Protein AF-A0A7S0DRA8-F1 (afdb_monomer)

Structure (mmCIF, N/CA/C/O backbone):
data_AF-A0A7S0DRA8-F1
#
_entry.id   AF-A0A7S0DRA8-F1
#
loop_
_atom_site.group_PDB
_atom_site.id
_atom_site.type_symbol
_atom_site.label_atom_id
_atom_site.label_alt_id
_atom_site.label_comp_id
_atom_site.label_asym_id
_atom_site.label_entity_id
_atom_site.label_seq_id
_atom_site.pdbx_PDB_ins_code
_atom_site.Cartn_x
_atom_site.Cartn_y
_atom_site.Cartn_z
_atom_site.occupancy
_atom_site.B_iso_or_equiv
_atom_site.auth_seq_id
_atom_site.auth_comp_id
_atom_site.auth_asym_id
_atom_site.auth_atom_id
_atom_site.pdbx_PDB_model_num
ATOM 1 N N . MET A 1 1 ? -17.480 -1.427 23.756 1.00 48.53 1 MET A N 1
ATOM 2 C CA . MET A 1 1 ? -17.915 -1.182 22.366 1.00 48.53 1 MET A CA 1
ATOM 3 C C . MET A 1 1 ? -17.871 -2.503 21.619 1.00 48.53 1 MET A C 1
ATOM 5 O O . MET A 1 1 ? -16.790 -3.013 21.381 1.00 48.53 1 MET A O 1
ATOM 9 N N . THR A 1 2 ? -19.016 -3.117 21.335 1.00 50.81 2 THR A N 1
ATOM 10 C CA . THR A 1 2 ? -19.084 -4.358 20.551 1.00 50.81 2 THR A CA 1
ATOM 11 C C . THR A 1 2 ? -19.286 -3.991 19.083 1.00 50.81 2 THR A C 1
ATOM 13 O O . THR A 1 2 ? -20.411 -3.769 18.640 1.00 50.81 2 THR A O 1
ATOM 16 N N . SER A 1 3 ? -18.185 -3.870 18.335 1.00 66.25 3 SER A N 1
ATOM 17 C CA . SER A 1 3 ? -18.245 -3.774 16.871 1.00 66.25 3 SER A CA 1
ATOM 18 C C . SER A 1 3 ? -18.904 -5.054 16.341 1.00 66.25 3 SER A C 1
ATOM 20 O O . SER A 1 3 ? -18.468 -6.156 16.660 1.00 66.25 3 SER A O 1
ATOM 22 N N . ARG A 1 4 ? -19.998 -4.923 15.579 1.00 81.50 4 ARG A N 1
ATOM 23 C CA . ARG A 1 4 ? -20.676 -6.048 14.897 1.00 81.50 4 ARG A CA 1
ATOM 24 C C . ARG A 1 4 ? -20.037 -6.374 13.538 1.00 81.50 4 ARG A C 1
ATOM 26 O O . ARG A 1 4 ? -20.610 -7.135 12.762 1.00 81.50 4 ARG A O 1
ATOM 33 N N . ARG A 1 5 ? -18.899 -5.753 13.211 1.00 84.94 5 ARG A N 1
ATOM 34 C CA . ARG A 1 5 ? -18.232 -5.873 11.912 1.00 84.94 5 ARG A CA 1
ATOM 35 C C . ARG A 1 5 ? -17.221 -7.017 11.941 1.00 84.94 5 ARG A C 1
ATOM 37 O O . ARG A 1 5 ? -16.496 -7.187 12.912 1.00 84.94 5 ARG A O 1
ATOM 44 N N . ILE A 1 6 ? -17.176 -7.786 10.855 1.00 87.06 6 ILE A N 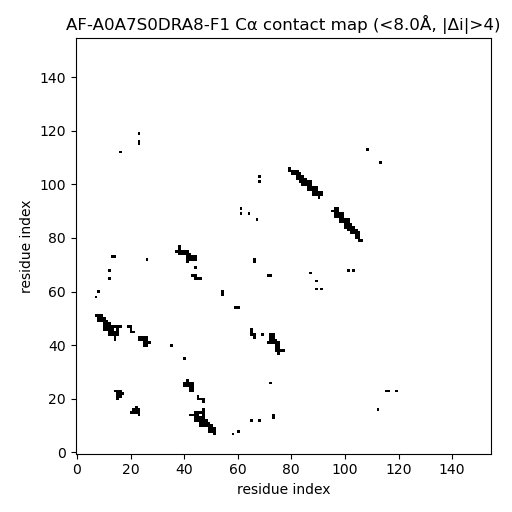1
ATOM 45 C CA . ILE A 1 6 ? -16.198 -8.871 10.669 1.00 87.06 6 ILE A CA 1
ATOM 46 C C . ILE A 1 6 ? -14.818 -8.296 10.310 1.00 87.06 6 ILE A C 1
ATOM 48 O O . ILE A 1 6 ? -13.795 -8.857 10.687 1.00 87.06 6 ILE A O 1
ATOM 52 N N . ALA A 1 7 ? -14.790 -7.160 9.611 1.00 90.12 7 ALA A N 1
ATOM 53 C CA . ALA A 1 7 ? -13.585 -6.407 9.293 1.00 90.12 7 ALA A CA 1
ATOM 54 C C . ALA A 1 7 ? -13.889 -4.906 9.330 1.00 90.12 7 ALA A C 1
ATOM 56 O O . ALA A 1 7 ? -14.970 -4.478 8.918 1.00 90.12 7 ALA A O 1
ATOM 57 N N . GLU A 1 8 ? -12.930 -4.113 9.805 1.00 91.50 8 GLU A N 1
ATOM 58 C CA . GLU A 1 8 ? -13.047 -2.651 9.800 1.00 91.50 8 GLU A CA 1
ATOM 59 C C . GLU A 1 8 ? -12.728 -2.079 8.408 1.00 91.50 8 GLU A C 1
ATOM 61 O O . GLU A 1 8 ? -13.402 -1.166 7.946 1.00 91.50 8 GLU A O 1
ATOM 66 N N . TYR A 1 9 ? -11.760 -2.658 7.690 1.00 94.00 9 TYR A N 1
ATOM 67 C CA . TYR A 1 9 ? -11.357 -2.176 6.371 1.00 94.00 9 TYR A CA 1
ATOM 68 C C . TYR A 1 9 ? -11.149 -3.312 5.371 1.00 94.00 9 TYR A C 1
ATOM 70 O O . TYR A 1 9 ? -10.654 -4.385 5.715 1.00 94.00 9 TYR A O 1
ATOM 78 N N . PHE A 1 10 ? -11.471 -3.033 4.112 1.00 95.56 10 PHE A N 1
ATOM 79 C CA . PHE A 1 10 ? -11.035 -3.788 2.943 1.00 95.56 10 PHE A CA 1
ATOM 80 C C . PHE A 1 10 ? -10.253 -2.842 2.036 1.00 95.56 10 PHE A C 1
ATOM 82 O O . PHE A 1 10 ? -10.759 -1.779 1.674 1.00 95.56 10 PHE A O 1
ATOM 89 N N . LEU A 1 11 ? -9.020 -3.206 1.689 1.00 96.00 11 LEU A N 1
ATOM 90 C CA . LEU A 1 11 ? -8.095 -2.340 0.962 1.00 96.00 11 LEU A CA 1
ATOM 91 C C . LEU A 1 11 ? -7.614 -3.031 -0.311 1.00 96.00 11 LEU A C 1
ATOM 93 O O . LEU A 1 11 ? -7.240 -4.202 -0.287 1.00 96.00 11 LEU A O 1
ATOM 97 N N . VAL A 1 12 ? -7.549 -2.269 -1.397 1.00 95.12 12 VAL A N 1
ATOM 98 C CA . VAL A 1 12 ? -6.803 -2.628 -2.604 1.00 95.12 12 VAL A CA 1
ATOM 99 C C . VAL A 1 12 ? -5.546 -1.774 -2.614 1.00 95.12 12 VAL A C 1
ATOM 101 O O . VAL A 1 12 ? -5.629 -0.547 -2.682 1.00 95.12 12 VAL A O 1
ATOM 104 N N . VAL A 1 13 ? -4.389 -2.422 -2.527 1.00 94.88 13 VAL A N 1
ATOM 105 C CA . VAL A 1 13 ? -3.081 -1.766 -2.444 1.00 94.88 13 VAL A CA 1
ATOM 106 C C . VAL A 1 13 ? -2.231 -2.185 -3.636 1.00 94.88 13 VAL A C 1
ATOM 108 O O . VAL A 1 13 ? -2.219 -3.359 -4.004 1.00 94.88 13 VAL A O 1
ATOM 111 N N . GLY A 1 14 ? -1.501 -1.245 -4.226 1.00 92.69 14 GLY A N 1
ATOM 112 C CA . GLY A 1 14 ? -0.608 -1.529 -5.347 1.00 92.69 14 GLY A CA 1
ATOM 113 C C . GLY A 1 14 ? 0.129 -0.286 -5.821 1.00 92.69 14 GLY A C 1
ATOM 114 O O . GLY A 1 14 ? 0.403 0.613 -5.027 1.00 92.69 14 GLY A O 1
ATOM 115 N N . LEU A 1 15 ? 0.460 -0.239 -7.113 1.00 89.44 15 LEU A N 1
ATOM 116 C CA . LEU A 1 15 ? 1.026 0.965 -7.716 1.00 89.44 15 LEU A CA 1
ATOM 117 C C . LEU A 1 15 ? -0.050 2.054 -7.841 1.00 89.44 15 LEU A C 1
ATOM 119 O O . LEU A 1 15 ? -1.173 1.745 -8.252 1.00 89.44 15 LEU A O 1
ATOM 123 N N . PRO A 1 16 ? 0.280 3.316 -7.523 1.00 83.75 16 PRO A N 1
ATOM 124 C CA . PRO A 1 16 ? -0.641 4.420 -7.737 1.00 83.75 16 PRO A CA 1
ATOM 125 C C . PRO A 1 16 ? -0.964 4.566 -9.229 1.00 83.75 16 PRO A C 1
ATOM 127 O O . PRO A 1 16 ? -0.073 4.475 -10.077 1.00 83.75 16 PRO A O 1
ATOM 130 N N . ARG A 1 17 ? -2.243 4.794 -9.543 1.00 76.50 17 ARG A N 1
ATOM 131 C CA . ARG A 1 17 ? -2.727 5.026 -10.911 1.00 76.50 17 ARG A CA 1
ATOM 132 C C . ARG A 1 17 ? -3.054 6.504 -11.081 1.00 76.50 17 ARG A C 1
ATOM 134 O O . ARG A 1 17 ? -3.624 7.116 -10.177 1.00 76.50 17 ARG A O 1
ATOM 141 N N . GLY A 1 18 ? -2.731 7.075 -12.241 1.00 61.50 18 GLY A N 1
ATOM 142 C CA . GLY A 1 18 ? -3.104 8.453 -12.569 1.00 61.50 18 GLY A CA 1
ATOM 143 C C . GLY A 1 18 ? -4.599 8.680 -12.316 1.00 61.50 18 GLY A C 1
ATOM 144 O O . GLY A 1 18 ? -5.438 8.021 -12.922 1.00 61.50 18 GLY A O 1
ATOM 145 N N . GLY A 1 19 ? -4.925 9.559 -11.364 1.00 58.75 19 GLY A N 1
ATOM 146 C CA . GLY A 1 19 ? -6.298 9.874 -10.953 1.00 58.75 19 GLY A CA 1
ATOM 147 C C . GLY A 1 19 ? -6.730 9.339 -9.580 1.00 58.75 19 GLY A C 1
ATOM 148 O O . GLY A 1 19 ? -7.606 9.953 -8.984 1.00 58.75 19 GLY A O 1
ATOM 149 N N . ASN A 1 20 ? -6.117 8.278 -9.033 1.00 56.50 20 ASN A N 1
ATOM 150 C CA . ASN A 1 20 ? -6.413 7.757 -7.685 1.00 56.50 20 ASN A CA 1
ATOM 151 C C . ASN A 1 20 ? -5.166 7.104 -7.053 1.00 56.50 20 ASN A C 1
ATOM 153 O O . ASN A 1 20 ? -4.606 6.155 -7.601 1.00 56.50 20 ASN A O 1
ATOM 157 N N . GLY A 1 21 ? -4.753 7.577 -5.870 1.00 57.19 21 GLY A N 1
ATOM 158 C CA . GLY A 1 21 ? -3.635 6.995 -5.103 1.00 57.19 21 GLY A CA 1
ATOM 159 C C . GLY A 1 21 ? -2.315 7.782 -5.132 1.00 57.19 21 GLY A C 1
ATOM 160 O O . GLY A 1 21 ? -1.338 7.337 -4.541 1.00 57.19 21 GLY A O 1
ATOM 161 N N . GLY A 1 22 ? -2.281 8.966 -5.755 1.00 68.31 22 GLY A N 1
ATOM 162 C CA . GLY A 1 22 ? -1.109 9.854 -5.776 1.00 68.31 22 GLY A CA 1
ATOM 163 C C . GLY A 1 22 ? -0.147 9.595 -6.941 1.00 68.31 22 GLY A C 1
ATOM 164 O O . GLY A 1 22 ? -0.483 8.894 -7.889 1.00 68.31 22 GLY A O 1
ATOM 165 N N . SER A 1 23 ? 1.039 10.205 -6.897 1.00 78.31 23 SER A N 1
ATOM 166 C CA . SER A 1 23 ? 2.085 10.012 -7.914 1.00 78.31 23 SER A CA 1
ATOM 167 C C . SER A 1 23 ? 2.965 8.808 -7.588 1.00 78.31 23 SER A C 1
ATOM 169 O O . SER A 1 23 ? 3.209 8.513 -6.416 1.00 78.31 23 SER A O 1
ATOM 171 N N . LEU A 1 24 ? 3.485 8.148 -8.625 1.00 83.06 24 LEU A N 1
ATOM 172 C CA . LEU A 1 24 ? 4.489 7.094 -8.493 1.00 83.06 24 LEU A CA 1
ATOM 173 C C . LEU A 1 24 ? 5.722 7.638 -7.755 1.00 83.06 24 LEU A C 1
ATOM 175 O O . LEU A 1 24 ? 6.221 8.710 -8.088 1.00 83.06 24 LEU A O 1
ATOM 179 N N . LYS A 1 25 ? 6.193 6.914 -6.737 1.00 83.56 25 LYS A N 1
ATOM 180 C CA . LYS A 1 25 ? 7.379 7.281 -5.951 1.00 83.56 25 LYS A CA 1
ATOM 181 C C . LYS A 1 25 ? 8.318 6.093 -5.853 1.00 83.56 25 LYS A C 1
ATOM 183 O O . LYS A 1 25 ? 7.884 5.002 -5.477 1.00 83.56 25 LYS A O 1
ATOM 188 N N . ARG A 1 26 ? 9.602 6.296 -6.139 1.00 83.06 26 ARG A N 1
ATOM 189 C CA . ARG A 1 26 ? 10.638 5.292 -5.877 1.00 83.06 26 ARG A CA 1
ATOM 190 C C . ARG A 1 26 ? 10.907 5.205 -4.372 1.00 83.06 26 ARG A C 1
ATOM 192 O O . ARG A 1 26 ? 11.074 6.220 -3.702 1.00 83.06 26 ARG A O 1
ATOM 199 N N . MET A 1 27 ? 10.974 3.991 -3.835 1.00 80.44 27 MET A N 1
ATOM 200 C CA . MET A 1 27 ? 11.516 3.765 -2.498 1.00 80.44 27 MET A CA 1
ATOM 201 C C . MET A 1 27 ? 13.037 3.836 -2.587 1.00 80.44 27 MET A C 1
ATOM 203 O O . MET A 1 27 ? 13.673 3.012 -3.248 1.00 80.44 27 MET A O 1
ATOM 207 N N . SER A 1 28 ? 13.633 4.826 -1.932 1.00 66.38 28 SER A N 1
ATOM 208 C CA . SER A 1 28 ? 15.082 4.942 -1.849 1.00 66.38 28 SER A CA 1
ATOM 209 C C . SER A 1 28 ? 15.632 3.818 -0.969 1.00 66.38 28 SER A C 1
ATOM 211 O O . SER A 1 28 ? 15.452 3.797 0.246 1.00 66.38 28 SER A O 1
ATOM 213 N N . SER A 1 29 ? 16.326 2.852 -1.571 1.00 52.50 29 SER A N 1
ATOM 214 C CA . SER A 1 29 ? 17.180 1.941 -0.810 1.00 52.50 29 SER A CA 1
ATOM 215 C C . SER A 1 29 ? 18.627 2.049 -1.284 1.00 52.50 29 SER A C 1
ATOM 217 O O . SER A 1 29 ? 18.991 1.494 -2.322 1.00 52.50 29 SER A O 1
ATOM 219 N N . VAL A 1 30 ? 19.421 2.737 -0.457 1.00 48.03 30 VAL A N 1
ATOM 220 C CA . VAL A 1 30 ? 20.875 2.601 -0.265 1.00 48.03 30 VAL A CA 1
ATOM 221 C C . VAL A 1 30 ? 21.770 2.963 -1.468 1.00 48.03 30 VAL A C 1
ATOM 223 O O . VAL A 1 30 ? 21.908 2.185 -2.409 1.00 48.03 30 VAL A O 1
ATOM 226 N N . HIS A 1 31 ? 22.376 4.157 -1.372 1.00 44.53 31 HIS A N 1
ATOM 227 C CA . HIS A 1 31 ? 23.781 4.579 -1.597 1.00 44.53 31 HIS A CA 1
ATOM 228 C C . HIS A 1 31 ? 24.693 3.951 -2.679 1.00 44.53 31 HIS A C 1
ATOM 230 O O . HIS A 1 31 ? 25.872 4.289 -2.710 1.00 44.53 31 HIS A O 1
ATOM 236 N N . SER A 1 32 ? 24.217 3.114 -3.600 1.00 47.69 32 SER A N 1
ATOM 237 C CA . SER A 1 32 ? 25.014 2.718 -4.772 1.00 47.69 32 SER A CA 1
ATOM 238 C C . SER A 1 32 ? 24.537 3.479 -5.997 1.00 47.69 32 SER A C 1
ATOM 240 O O . SER A 1 32 ? 23.448 3.222 -6.508 1.00 47.69 32 SER A O 1
ATOM 242 N N . ARG A 1 33 ? 25.371 4.422 -6.433 1.00 52.25 33 ARG A N 1
ATOM 243 C CA . ARG A 1 33 ? 25.213 5.337 -7.572 1.00 52.25 33 ARG A CA 1
ATOM 244 C C . ARG A 1 33 ? 25.428 4.628 -8.925 1.00 52.25 33 ARG A C 1
ATOM 246 O O . ARG A 1 33 ? 25.991 5.220 -9.834 1.00 52.25 33 ARG A O 1
ATOM 253 N N . SER A 1 34 ? 25.065 3.346 -9.027 1.00 53.00 34 SER A N 1
ATOM 254 C CA . SER A 1 34 ? 25.138 2.575 -10.274 1.00 53.00 34 SER A CA 1
ATOM 255 C C . SER A 1 34 ? 23.739 2.352 -10.830 1.00 53.00 34 SER A C 1
ATOM 257 O O . SER A 1 34 ? 22.800 2.148 -10.060 1.00 53.00 34 SER A O 1
ATOM 259 N N . GLU A 1 35 ? 23.629 2.362 -12.156 1.00 55.22 35 GLU A N 1
ATOM 260 C CA . GLU A 1 35 ? 22.421 2.095 -12.940 1.00 55.22 35 GLU A CA 1
ATOM 261 C C . GLU A 1 35 ? 21.709 0.827 -12.441 1.00 55.22 35 GLU A C 1
ATOM 263 O O . GLU A 1 35 ? 22.066 -0.299 -12.792 1.00 55.22 35 GLU A O 1
ATOM 268 N N . LYS A 1 36 ? 20.719 0.983 -11.556 1.00 57.84 36 LYS A N 1
ATOM 269 C CA . LYS A 1 36 ? 19.903 -0.148 -11.112 1.00 57.84 36 LYS A CA 1
ATOM 270 C C . LYS A 1 36 ? 18.946 -0.492 -12.233 1.00 57.84 36 LYS A C 1
ATOM 272 O O . LYS A 1 36 ? 18.220 0.371 -12.727 1.00 57.84 36 LYS A O 1
ATOM 277 N N . SER A 1 37 ? 18.927 -1.767 -12.604 1.00 65.44 37 SER A N 1
ATOM 278 C CA . SER A 1 37 ? 18.001 -2.264 -13.613 1.00 65.44 37 SER A CA 1
ATOM 279 C C . SER A 1 37 ? 16.560 -1.922 -13.223 1.00 65.44 37 SER A C 1
ATOM 281 O O . SER A 1 37 ? 16.194 -1.906 -12.044 1.00 65.44 37 SER A O 1
ATOM 283 N N . PHE A 1 38 ? 15.711 -1.694 -14.222 1.00 66.25 38 PHE A N 1
ATOM 284 C CA . PHE A 1 38 ? 14.279 -1.454 -14.050 1.00 66.25 38 PHE A CA 1
ATOM 285 C C . PHE A 1 38 ? 13.608 -2.480 -13.119 1.00 66.25 38 PHE A C 1
ATOM 287 O O . PHE A 1 38 ? 12.784 -2.136 -12.273 1.00 66.25 38 PHE A O 1
ATOM 294 N N . ALA A 1 39 ? 14.025 -3.745 -13.221 1.00 68.19 39 ALA A N 1
ATOM 295 C CA . ALA A 1 39 ? 13.516 -4.841 -12.402 1.00 68.19 39 ALA A CA 1
ATOM 296 C C . ALA A 1 39 ? 13.925 -4.751 -10.918 1.00 68.19 39 ALA A C 1
ATOM 298 O O . ALA A 1 39 ? 13.311 -5.397 -10.073 1.00 68.19 39 ALA A O 1
ATOM 299 N N . GLU A 1 40 ? 14.949 -3.969 -10.579 1.00 72.38 40 GLU A N 1
ATOM 300 C CA . GLU A 1 40 ? 15.468 -3.805 -9.213 1.00 72.38 40 GLU A CA 1
ATOM 301 C C . GLU A 1 40 ? 14.865 -2.597 -8.494 1.00 72.38 40 GLU A C 1
ATOM 303 O O . GLU A 1 40 ? 15.056 -2.410 -7.287 1.00 72.38 40 GLU A O 1
ATOM 308 N N . THR A 1 41 ? 14.120 -1.771 -9.226 1.00 80.06 41 THR A N 1
ATOM 309 C CA . THR A 1 41 ? 13.488 -0.585 -8.667 1.00 80.06 41 THR A CA 1
ATOM 310 C C . THR A 1 41 ? 12.258 -0.968 -7.859 1.00 80.06 41 THR A C 1
ATOM 312 O O . THR A 1 41 ? 11.416 -1.764 -8.277 1.00 80.06 41 THR A O 1
ATOM 315 N N . ARG A 1 42 ? 12.164 -0.380 -6.666 1.00 87.12 42 ARG A N 1
ATOM 316 C CA . ARG A 1 42 ? 11.049 -0.567 -5.742 1.00 87.12 42 ARG A CA 1
ATOM 317 C C . ARG A 1 42 ? 10.222 0.699 -5.708 1.00 87.12 42 ARG A C 1
ATOM 319 O O . ARG A 1 42 ? 10.767 1.787 -5.526 1.00 87.12 42 ARG A O 1
ATOM 326 N N . PHE A 1 43 ? 8.918 0.552 -5.842 1.00 88.94 43 PHE A N 1
ATOM 327 C CA . PHE A 1 43 ? 7.969 1.653 -5.795 1.00 88.94 43 PHE A CA 1
ATOM 328 C C . PHE A 1 43 ? 7.215 1.646 -4.472 1.00 88.94 43 PHE A C 1
ATOM 330 O O . PHE A 1 43 ? 6.923 0.585 -3.910 1.00 88.94 43 PHE A O 1
ATOM 337 N N . ALA A 1 44 ? 6.904 2.838 -3.973 1.00 90.94 44 ALA A N 1
ATOM 338 C CA . ALA A 1 44 ? 6.080 2.990 -2.791 1.00 90.94 44 ALA A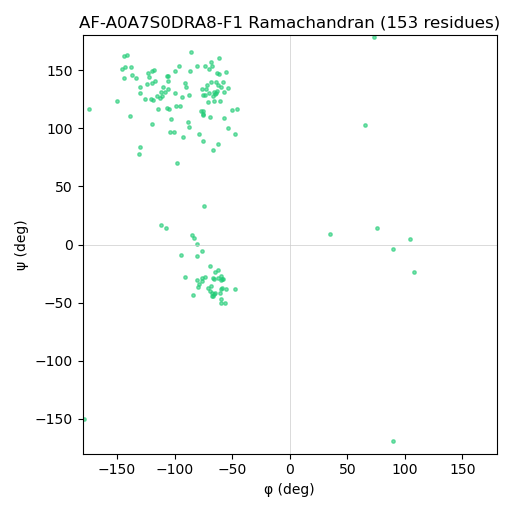 CA 1
ATOM 339 C C . ALA A 1 44 ? 4.657 2.505 -3.118 1.00 90.94 44 ALA A C 1
ATOM 341 O O . ALA A 1 44 ? 4.092 2.930 -4.132 1.00 90.94 44 ALA A O 1
ATOM 342 N N . PRO A 1 45 ? 4.085 1.605 -2.305 1.00 93.12 45 PRO A N 1
ATOM 343 C CA . PRO A 1 45 ? 2.706 1.186 -2.485 1.00 93.12 45 PRO A CA 1
ATOM 344 C C . PRO A 1 45 ? 1.756 2.344 -2.163 1.00 93.12 45 PRO A C 1
ATOM 346 O O . PRO A 1 45 ? 2.095 3.253 -1.407 1.00 93.12 45 PRO A O 1
ATOM 349 N N . ALA A 1 46 ? 0.549 2.280 -2.712 1.00 93.31 46 ALA A N 1
ATOM 350 C CA . ALA A 1 46 ? -0.533 3.206 -2.419 1.00 93.31 46 ALA A CA 1
ATOM 351 C C . ALA A 1 46 ? -1.860 2.458 -2.270 1.00 93.31 46 ALA A C 1
ATOM 353 O O . ALA A 1 46 ? -2.073 1.404 -2.878 1.00 93.31 46 ALA A O 1
ATOM 354 N N . ILE A 1 47 ? -2.771 3.026 -1.480 1.00 94.00 47 ILE A N 1
ATOM 355 C CA . ILE A 1 47 ? -4.157 2.563 -1.400 1.00 94.00 47 ILE A CA 1
ATOM 356 C C . ILE A 1 47 ? -4.884 3.040 -2.659 1.00 94.00 47 ILE A C 1
ATOM 358 O O . ILE A 1 47 ? -5.108 4.234 -2.846 1.00 94.00 47 ILE A O 1
ATOM 362 N N . ILE A 1 48 ? -5.245 2.094 -3.523 1.00 92.19 48 ILE A N 1
ATOM 363 C CA . ILE A 1 48 ? -5.944 2.343 -4.789 1.00 92.19 48 ILE A CA 1
ATOM 364 C C . ILE A 1 48 ? -7.450 2.439 -4.537 1.00 92.19 48 ILE A C 1
ATOM 366 O O . ILE A 1 48 ? -8.128 3.308 -5.081 1.00 92.19 48 ILE A O 1
ATOM 370 N N . GLN A 1 49 ? -7.978 1.534 -3.711 1.00 93.25 49 GLN A N 1
ATOM 371 C CA . GLN A 1 49 ? -9.382 1.514 -3.308 1.00 93.25 49 GLN A CA 1
ATOM 372 C C . GLN A 1 49 ? -9.501 1.085 -1.854 1.00 93.25 49 GLN A C 1
ATOM 374 O O . GLN A 1 49 ? -8.667 0.338 -1.338 1.00 93.25 49 GLN A O 1
ATOM 379 N N . ARG A 1 50 ? -10.568 1.540 -1.200 1.00 94.62 50 ARG A N 1
ATOM 380 C CA . ARG A 1 50 ? -10.881 1.150 0.169 1.00 94.62 50 ARG A CA 1
ATOM 381 C C . ARG A 1 50 ? -12.379 1.064 0.412 1.00 94.62 50 ARG A C 1
ATOM 383 O O . ARG A 1 50 ? -13.157 1.806 -0.187 1.00 94.62 50 ARG A O 1
ATOM 390 N N . PHE A 1 51 ? -12.752 0.196 1.339 1.00 93.81 51 PHE A N 1
ATOM 391 C CA . PHE A 1 51 ? -14.060 0.163 1.970 1.00 93.81 51 PHE A CA 1
ATOM 392 C C . PHE A 1 51 ? -13.881 0.099 3.497 1.00 93.81 51 PHE A C 1
ATOM 394 O O . PHE A 1 51 ? -13.065 -0.702 3.953 1.00 93.81 51 PHE A O 1
ATOM 401 N N . PRO A 1 52 ? -14.633 0.882 4.289 1.00 93.25 52 PRO A N 1
ATOM 402 C CA . PRO A 1 52 ? -15.506 1.976 3.855 1.00 93.25 52 PRO A CA 1
ATOM 403 C C . PRO A 1 52 ? -14.721 3.099 3.153 1.00 93.25 52 PRO A C 1
ATOM 405 O O . PRO A 1 52 ? -13.506 3.216 3.296 1.00 93.25 52 PRO A O 1
ATOM 408 N N . ALA A 1 53 ? -15.418 3.931 2.373 1.00 92.75 53 ALA A N 1
ATOM 409 C CA . ALA A 1 53 ? -14.790 5.052 1.666 1.00 92.75 53 ALA A CA 1
ATOM 410 C C . ALA A 1 53 ? -14.248 6.126 2.628 1.00 92.75 53 ALA A C 1
ATOM 412 O O . ALA A 1 53 ? -13.254 6.782 2.323 1.00 92.75 53 ALA A O 1
ATOM 413 N N . ASN A 1 54 ? -14.877 6.270 3.796 1.00 91.62 54 ASN A N 1
ATOM 414 C CA . ASN A 1 54 ? -14.501 7.186 4.869 1.00 91.62 54 ASN A CA 1
ATOM 415 C C . ASN A 1 54 ? -14.267 6.402 6.156 1.00 91.62 54 ASN A C 1
ATOM 417 O O . ASN A 1 54 ? -14.936 5.395 6.386 1.00 91.62 54 ASN A O 1
ATOM 421 N N . ASP A 1 55 ? -13.348 6.887 6.982 1.00 90.69 55 ASP A N 1
ATOM 422 C CA . ASP A 1 55 ? -13.000 6.256 8.251 1.00 90.69 55 ASP A CA 1
ATOM 423 C C . ASP A 1 55 ? -14.216 6.215 9.184 1.00 90.69 55 ASP A C 1
ATOM 425 O O . ASP A 1 55 ? -15.062 7.119 9.187 1.00 90.69 55 ASP A O 1
ATOM 429 N N . TYR A 1 56 ? -14.305 5.161 9.994 1.00 86.62 56 TYR A N 1
ATOM 430 C CA . TYR A 1 56 ? -15.309 5.112 11.049 1.00 86.62 56 TYR A CA 1
ATOM 431 C C . TYR A 1 56 ? -14.964 6.116 12.150 1.00 86.62 56 TYR A C 1
ATOM 433 O O . TYR A 1 56 ? -13.798 6.393 12.420 1.00 86.62 56 TYR A O 1
ATOM 441 N N . LYS A 1 57 ? -15.988 6.626 12.843 1.00 84.88 57 LYS A N 1
ATOM 442 C CA . LYS A 1 57 ? -15.799 7.584 13.946 1.00 84.88 57 LYS A CA 1
ATOM 443 C C . LYS A 1 57 ? -14.947 7.011 15.077 1.00 84.88 57 LYS A C 1
ATOM 445 O O . LYS A 1 57 ? -14.285 7.768 15.776 1.00 84.88 57 LYS A O 1
ATOM 450 N N . GLU A 1 58 ? -15.007 5.697 15.275 1.00 82.50 58 GLU A N 1
ATOM 451 C CA . GLU A 1 58 ? -14.320 5.020 16.373 1.00 82.50 58 GLU A CA 1
ATOM 452 C C . GLU A 1 58 ? -12.911 4.541 16.001 1.00 82.50 58 GLU A C 1
ATOM 454 O O . GLU A 1 58 ? -12.063 4.418 16.879 1.00 82.50 58 GLU A O 1
ATOM 459 N N . VAL A 1 59 ? -12.660 4.249 14.719 1.00 81.50 59 VAL A N 1
ATOM 460 C CA . VAL A 1 59 ? -11.420 3.615 14.250 1.00 81.50 59 VAL A CA 1
ATOM 461 C C . VAL A 1 59 ? -10.974 4.279 12.954 1.00 81.50 59 VAL A C 1
ATOM 463 O O . VAL A 1 59 ? -11.597 4.083 11.912 1.00 81.50 59 VAL A O 1
ATOM 466 N N . GLY A 1 60 ? -9.867 5.018 13.013 1.00 86.50 60 GLY A N 1
ATOM 467 C CA . GLY A 1 60 ? -9.197 5.564 11.832 1.00 86.50 60 GLY A CA 1
ATOM 468 C C . GLY A 1 60 ? -8.323 4.525 11.134 1.00 86.50 60 GLY A C 1
ATOM 469 O O . GLY A 1 60 ? -7.836 3.582 11.765 1.00 86.50 60 GLY A O 1
ATOM 470 N N . LEU A 1 61 ? -8.114 4.694 9.831 1.00 89.44 61 LEU A N 1
ATOM 471 C CA . LEU A 1 61 ? -7.188 3.857 9.080 1.00 89.44 61 LEU A CA 1
ATOM 472 C C . LEU A 1 61 ? -5.742 4.210 9.483 1.00 89.44 61 LEU A C 1
ATOM 474 O O . LEU A 1 61 ? -5.352 5.373 9.345 1.00 89.44 61 LEU A O 1
ATOM 478 N N . PRO A 1 62 ? -4.924 3.254 9.968 1.00 89.44 62 PRO A N 1
ATOM 479 C CA . PRO A 1 62 ? -3.552 3.552 10.359 1.00 89.44 62 PRO A CA 1
ATOM 480 C C . PRO A 1 62 ? -2.732 4.106 9.181 1.00 89.44 62 PRO A C 1
ATOM 482 O O . PRO A 1 62 ? -2.792 3.544 8.082 1.00 89.44 62 PRO A O 1
ATOM 485 N N . PRO A 1 63 ? -1.941 5.174 9.381 1.00 89.44 63 PRO A N 1
ATOM 486 C CA . PRO A 1 63 ? -1.081 5.702 8.330 1.00 89.44 63 PRO A CA 1
ATOM 487 C C . PRO A 1 63 ? -0.009 4.675 7.943 1.00 89.44 63 PRO A C 1
ATOM 489 O O . PRO A 1 63 ? 0.558 4.002 8.805 1.00 89.44 63 PRO A O 1
ATOM 492 N N . GLY A 1 64 ? 0.285 4.562 6.645 1.00 90.62 64 GLY A N 1
ATOM 493 C CA . GLY A 1 64 ? 1.308 3.645 6.137 1.00 90.62 64 GLY A CA 1
ATOM 494 C C . GLY A 1 64 ? 0.889 2.172 6.117 1.00 90.62 64 GLY A C 1
ATOM 495 O O . GLY A 1 64 ? 1.749 1.299 5.975 1.00 90.62 64 GLY A O 1
ATOM 496 N N . ILE A 1 65 ? -0.405 1.865 6.265 1.00 93.31 65 ILE A N 1
ATOM 497 C CA . ILE A 1 65 ? -0.910 0.484 6.266 1.00 93.31 65 ILE A CA 1
ATOM 498 C C . ILE A 1 65 ? -0.557 -0.275 4.974 1.00 93.31 65 ILE A C 1
ATOM 500 O O . ILE A 1 65 ? -0.300 -1.479 5.003 1.00 93.31 65 ILE A O 1
ATOM 504 N N . GLU A 1 66 ? -0.441 0.437 3.854 1.00 94.19 66 GLU A N 1
ATOM 505 C CA . GLU A 1 66 ? 0.016 -0.073 2.562 1.00 94.19 66 GLU A CA 1
ATOM 506 C C . GLU A 1 66 ? 1.428 -0.682 2.613 1.00 94.19 66 GLU A C 1
ATOM 508 O O . GLU A 1 66 ? 1.720 -1.643 1.894 1.00 94.19 66 GLU A O 1
ATOM 513 N N . GLY A 1 67 ? 2.286 -0.194 3.513 1.00 93.88 67 GLY A N 1
ATOM 514 C CA . GLY A 1 67 ? 3.618 -0.745 3.752 1.00 93.88 67 GLY A CA 1
ATOM 515 C C . GLY A 1 67 ? 3.573 -2.145 4.362 1.00 93.88 67 GLY A C 1
ATOM 516 O O . GLY A 1 67 ? 4.437 -2.967 4.071 1.00 93.88 67 GLY A O 1
ATOM 517 N N . PHE A 1 68 ? 2.533 -2.481 5.130 1.00 94.94 68 PHE A N 1
ATOM 518 C CA . PHE A 1 68 ? 2.342 -3.852 5.610 1.00 94.94 68 PHE A CA 1
ATOM 519 C C . PHE A 1 68 ? 1.877 -4.793 4.492 1.00 94.94 68 PHE A C 1
ATOM 521 O O . PHE A 1 68 ? 2.191 -5.987 4.517 1.00 94.94 68 PHE A O 1
ATOM 528 N N . CYS A 1 69 ? 1.173 -4.273 3.481 1.00 95.25 69 CYS A N 1
ATOM 529 C CA . CYS A 1 69 ? 0.812 -5.040 2.289 1.00 95.25 69 CYS A CA 1
ATOM 530 C C . CYS A 1 69 ? 2.035 -5.316 1.399 1.00 95.25 69 CYS A C 1
ATOM 532 O O . CYS A 1 69 ? 2.165 -6.421 0.865 1.00 95.25 69 CYS A O 1
ATOM 534 N N . PHE A 1 70 ? 2.956 -4.350 1.299 1.00 93.94 70 PHE A N 1
ATOM 535 C CA . PHE A 1 70 ? 4.202 -4.456 0.534 1.00 93.94 70 PHE A CA 1
ATOM 536 C C . PHE A 1 70 ? 5.429 -4.018 1.361 1.00 93.94 70 PHE A C 1
ATOM 538 O O . PHE A 1 70 ? 5.981 -2.943 1.120 1.00 93.94 70 PHE A O 1
ATOM 545 N N . PRO A 1 71 ? 5.940 -4.861 2.282 1.00 91.56 71 PRO A N 1
ATOM 546 C CA . PRO 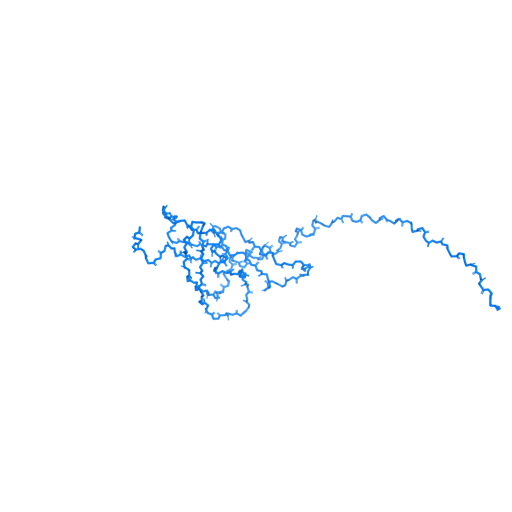A 1 71 ? 7.042 -4.480 3.181 1.00 91.56 71 PRO A CA 1
ATOM 547 C C . PRO A 1 71 ? 8.358 -4.135 2.476 1.00 91.56 71 PRO A C 1
ATOM 549 O O . PRO A 1 71 ? 9.219 -3.464 3.035 1.00 91.56 71 PRO A O 1
ATOM 552 N N . ARG A 1 72 ? 8.534 -4.622 1.243 1.00 89.69 72 ARG A N 1
ATOM 553 C CA . ARG A 1 72 ? 9.700 -4.349 0.389 1.00 89.69 72 ARG A CA 1
ATOM 554 C C . ARG A 1 72 ? 9.368 -3.403 -0.767 1.00 89.69 72 ARG A C 1
ATOM 556 O O . ARG A 1 72 ? 10.158 -3.303 -1.699 1.00 89.69 72 ARG A O 1
ATOM 563 N N . GLY A 1 73 ? 8.221 -2.733 -0.711 1.00 90.81 73 GLY A N 1
ATOM 564 C CA . GLY A 1 73 ? 7.672 -1.991 -1.837 1.00 90.81 73 GLY A CA 1
ATOM 565 C C . GLY A 1 73 ? 7.103 -2.895 -2.925 1.00 90.81 73 GLY A C 1
ATOM 566 O O . GLY A 1 73 ? 7.133 -4.127 -2.834 1.00 90.81 73 GLY A O 1
ATOM 567 N N . VAL A 1 74 ? 6.564 -2.256 -3.956 1.00 90.56 74 VAL A N 1
ATOM 568 C CA . VAL A 1 74 ? 6.091 -2.927 -5.165 1.00 90.56 74 VAL A CA 1
ATOM 569 C C . VAL A 1 74 ? 7.261 -3.048 -6.135 1.00 90.56 74 VAL A C 1
ATOM 571 O O . VAL A 1 74 ? 7.936 -2.059 -6.415 1.00 90.56 74 VAL A O 1
ATOM 574 N N . GLN A 1 75 ? 7.509 -4.254 -6.639 1.00 88.06 75 GLN A N 1
ATOM 575 C CA . GLN A 1 75 ? 8.598 -4.544 -7.569 1.00 88.06 75 GLN A CA 1
ATOM 576 C C . GLN A 1 75 ? 8.033 -5.141 -8.855 1.00 88.06 75 GLN A C 1
ATOM 578 O O . GLN A 1 75 ? 7.063 -5.900 -8.830 1.00 88.06 75 GLN A O 1
ATOM 583 N N . LEU A 1 76 ? 8.660 -4.795 -9.975 1.00 86.00 76 LEU A N 1
ATOM 584 C CA . LEU A 1 76 ? 8.331 -5.347 -11.279 1.00 86.00 76 LEU A CA 1
ATOM 585 C C . LEU A 1 76 ? 9.167 -6.599 -11.519 1.00 86.00 76 LEU A C 1
ATOM 587 O O . LEU A 1 76 ? 10.366 -6.622 -11.254 1.00 86.00 76 LEU A O 1
ATOM 591 N N . SER A 1 77 ? 8.524 -7.643 -12.024 1.00 85.25 77 SER A N 1
ATOM 592 C CA . SER A 1 77 ? 9.166 -8.920 -12.303 1.00 85.25 77 SER A CA 1
ATOM 593 C C . SER A 1 77 ? 8.768 -9.401 -13.689 1.00 85.25 77 SER A C 1
ATOM 595 O O . SER A 1 77 ? 7.624 -9.253 -14.110 1.00 85.25 77 SER A O 1
ATOM 597 N N . VAL A 1 78 ? 9.720 -10.020 -14.386 1.00 85.44 78 VAL A N 1
ATOM 598 C CA . VAL A 1 78 ? 9.468 -10.740 -15.645 1.00 85.44 78 VAL A CA 1
ATOM 599 C C . VAL A 1 78 ? 8.898 -12.142 -15.405 1.00 85.44 78 VAL A C 1
ATOM 601 O O . VAL A 1 78 ? 8.479 -12.811 -16.346 1.00 85.44 78 VAL A O 1
ATOM 604 N N . LYS A 1 79 ? 8.891 -12.604 -14.149 1.00 86.50 79 LYS A N 1
ATOM 605 C CA . LYS A 1 79 ? 8.324 -13.887 -13.730 1.00 86.50 79 LYS A CA 1
ATOM 606 C C . LYS A 1 79 ? 7.091 -13.641 -12.873 1.00 86.50 79 LYS A C 1
ATOM 608 O O . LYS A 1 79 ? 7.155 -12.871 -11.915 1.00 86.50 79 LYS A O 1
ATOM 613 N N . ALA A 1 80 ? 6.004 -14.333 -13.193 1.00 85.31 80 ALA A N 1
ATOM 614 C CA . ALA A 1 80 ? 4.848 -14.398 -12.314 1.00 85.31 80 ALA A CA 1
ATOM 615 C C . ALA A 1 80 ? 5.199 -15.235 -11.076 1.00 85.31 80 ALA A C 1
ATOM 617 O O . ALA A 1 80 ? 5.738 -16.337 -11.201 1.00 85.31 80 ALA A O 1
ATOM 618 N N . GLU A 1 81 ? 4.900 -14.708 -9.893 1.00 88.88 81 GLU A N 1
ATOM 619 C CA . GLU A 1 81 ? 4.991 -15.452 -8.642 1.00 88.88 81 GLU A CA 1
ATOM 620 C C . GLU A 1 81 ? 3.612 -16.007 -8.271 1.00 88.88 81 GLU A C 1
ATOM 622 O O . GLU A 1 81 ? 2.574 -15.464 -8.659 1.00 88.88 81 GLU A O 1
ATOM 627 N N . PHE A 1 82 ? 3.593 -17.103 -7.512 1.00 92.56 82 PHE A N 1
ATOM 628 C CA . PHE A 1 82 ? 2.347 -17.594 -6.934 1.00 92.56 82 PHE A CA 1
ATOM 629 C C . PHE A 1 82 ? 1.776 -16.567 -5.948 1.00 92.56 82 PHE A C 1
ATOM 631 O O . PHE A 1 82 ? 2.549 -15.887 -5.264 1.00 92.56 82 PHE A O 1
ATOM 638 N N . PRO A 1 83 ? 0.438 -16.476 -5.820 1.00 93.81 83 PRO A N 1
ATOM 639 C CA . PRO A 1 83 ? -0.174 -15.590 -4.847 1.00 93.81 83 PRO A CA 1
ATOM 640 C C . PRO A 1 83 ? 0.365 -15.842 -3.438 1.00 93.81 83 PRO A C 1
ATOM 642 O O . PRO A 1 83 ? 0.474 -16.985 -2.990 1.00 93.81 83 PRO A O 1
ATOM 645 N N . MET A 1 84 ? 0.688 -14.764 -2.732 1.00 94.06 84 MET A N 1
ATOM 646 C CA . MET A 1 84 ? 1.195 -14.824 -1.364 1.00 94.06 84 MET A CA 1
ATOM 647 C C . MET A 1 84 ? 0.116 -14.387 -0.386 1.00 94.06 84 MET A C 1
ATOM 649 O O . MET A 1 84 ? -0.504 -13.343 -0.572 1.00 94.06 84 MET A O 1
ATOM 653 N N . CYS A 1 85 ? -0.055 -15.150 0.691 1.00 96.50 85 CYS A N 1
ATOM 654 C CA . CYS A 1 85 ? -0.872 -14.755 1.831 1.00 96.50 85 CYS A CA 1
ATOM 655 C C . CYS A 1 85 ? 0.032 -14.491 3.033 1.00 96.50 85 CYS A C 1
ATOM 657 O O . CYS A 1 85 ? 0.836 -15.348 3.404 1.00 96.50 85 CYS A O 1
ATOM 659 N N . HIS A 1 86 ? -0.106 -13.328 3.663 1.00 96.56 86 HIS A N 1
ATOM 660 C CA . HIS A 1 86 ? 0.604 -13.023 4.903 1.00 96.56 86 HIS A CA 1
ATOM 661 C C . HIS A 1 86 ? -0.253 -12.188 5.848 1.00 96.56 86 HIS A C 1
ATOM 663 O O . HIS A 1 86 ? -1.253 -11.592 5.455 1.00 96.56 86 HIS A O 1
ATOM 669 N N . TYR A 1 87 ? 0.149 -12.168 7.113 1.00 97.12 87 TYR A N 1
ATOM 670 C CA . TYR A 1 87 ? -0.578 -11.509 8.189 1.00 97.12 87 TYR A CA 1
ATOM 671 C C . TYR A 1 87 ? 0.282 -10.408 8.790 1.00 97.12 87 TYR A C 1
ATOM 673 O O . TYR A 1 87 ? 1.510 -10.518 8.813 1.00 97.12 87 TYR A O 1
ATOM 681 N N . PHE A 1 88 ? -0.355 -9.363 9.302 1.00 96.00 88 PHE A N 1
ATOM 682 C CA . PHE A 1 88 ? 0.333 -8.323 10.054 1.00 96.00 88 PHE A CA 1
ATOM 683 C C . PHE A 1 88 ? -0.502 -7.837 11.234 1.00 96.00 88 PHE A C 1
ATOM 685 O O . PHE A 1 88 ? -1.714 -8.048 11.299 1.00 96.00 88 PHE A O 1
ATOM 692 N N . VAL A 1 89 ? 0.172 -7.158 12.161 1.00 95.12 89 VAL A N 1
ATOM 693 C CA . VAL A 1 89 ? -0.453 -6.455 13.280 1.00 95.12 89 VAL A CA 1
ATOM 694 C C . VAL A 1 89 ? 0.029 -5.012 13.256 1.00 95.12 89 VAL A C 1
ATOM 696 O O . VAL A 1 89 ? 1.234 -4.765 13.258 1.00 95.12 89 VAL A O 1
ATOM 699 N N . SER A 1 90 ? -0.911 -4.071 13.224 1.00 92.06 90 SER A N 1
ATOM 700 C CA . SER A 1 90 ? -0.649 -2.642 13.379 1.00 92.06 90 SER A CA 1
ATOM 701 C C . SER A 1 90 ? -1.135 -2.207 14.756 1.00 92.06 90 SER A C 1
ATOM 703 O O . SER A 1 90 ? -2.318 -2.332 15.070 1.00 92.06 90 SER A O 1
ATOM 705 N N . THR A 1 91 ? -0.210 -1.742 15.592 1.00 91.19 91 THR A N 1
ATOM 706 C CA . THR A 1 91 ? -0.529 -1.216 16.921 1.00 91.19 91 THR A CA 1
ATOM 707 C C . THR A 1 91 ? -0.661 0.295 16.826 1.00 91.19 91 THR A C 1
ATOM 709 O O . THR A 1 91 ? 0.293 0.978 16.449 1.00 91.19 91 THR A O 1
ATOM 712 N N . VAL A 1 92 ? -1.837 0.816 17.156 1.00 83.50 92 VAL A N 1
ATOM 713 C CA . VAL A 1 92 ? -2.105 2.259 17.176 1.00 83.50 92 VAL A CA 1
ATOM 714 C C . VAL A 1 92 ? -1.702 2.875 18.522 1.00 83.50 92 VAL A C 1
ATOM 716 O O . VAL A 1 92 ? -1.444 2.171 19.497 1.00 83.50 92 VAL A O 1
ATOM 719 N N . ALA A 1 93 ? -1.614 4.207 18.584 1.00 84.62 93 ALA A N 1
ATOM 720 C CA . ALA A 1 93 ? -1.044 4.931 19.728 1.00 84.62 93 ALA A CA 1
ATOM 721 C C . ALA A 1 93 ? -1.765 4.689 21.069 1.00 84.62 93 ALA A C 1
ATOM 723 O O . ALA A 1 93 ? -1.145 4.787 22.123 1.00 84.62 93 ALA A O 1
ATOM 724 N N . ASN A 1 94 ? -3.057 4.356 21.040 1.00 84.12 94 ASN A N 1
ATOM 725 C CA . ASN A 1 94 ? -3.837 4.024 22.235 1.00 84.12 94 ASN A CA 1
ATOM 726 C C . ASN A 1 94 ? -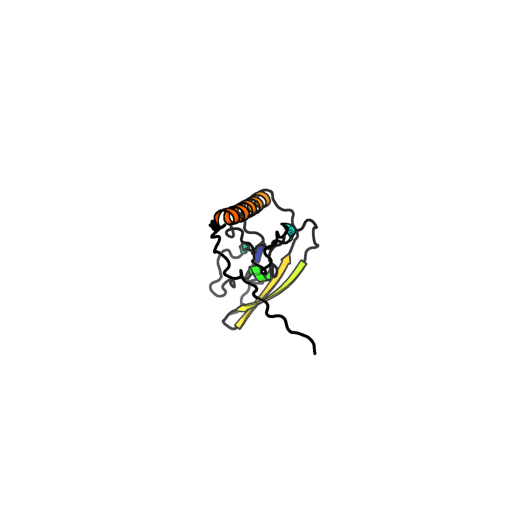3.619 2.575 22.726 1.00 84.12 94 ASN A C 1
ATOM 728 O O . ASN A 1 94 ? -4.213 2.179 23.724 1.00 84.12 94 ASN A O 1
ATOM 732 N N . GLY A 1 95 ? -2.774 1.793 22.045 1.00 86.12 95 GLY A N 1
ATOM 733 C CA . GLY A 1 95 ? -2.482 0.397 22.369 1.00 86.12 95 GLY A CA 1
ATOM 734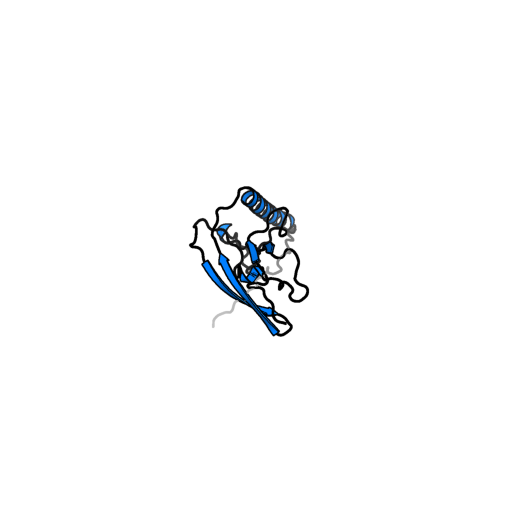 C C . GLY A 1 95 ? -3.399 -0.622 21.690 1.00 86.12 95 GLY A C 1
ATOM 735 O O . GLY A 1 95 ? -3.143 -1.825 21.813 1.00 86.12 95 GLY A O 1
ATOM 736 N N . ASP A 1 96 ? -4.417 -0.179 20.945 1.00 85.88 96 ASP A N 1
ATOM 737 C CA . ASP A 1 96 ? -5.278 -1.083 20.183 1.00 85.88 96 ASP A CA 1
ATOM 738 C C . ASP A 1 96 ? -4.507 -1.740 19.032 1.00 85.88 96 ASP A C 1
ATOM 740 O O . ASP A 1 96 ? -3.521 -1.212 18.505 1.00 85.88 96 ASP A O 1
ATOM 744 N N . ARG A 1 97 ? -4.966 -2.931 18.637 1.00 90.62 97 ARG A N 1
ATOM 745 C CA . ARG A 1 97 ? -4.333 -3.750 17.600 1.00 90.62 97 ARG A CA 1
ATOM 746 C C . ARG A 1 97 ? -5.286 -3.963 16.439 1.00 90.62 97 ARG A C 1
ATOM 748 O O . ARG A 1 97 ? -6.369 -4.516 16.616 1.00 90.62 97 ARG A O 1
ATOM 755 N N . LEU A 1 98 ? -4.837 -3.594 15.247 1.00 90.50 98 LEU A N 1
ATOM 756 C CA . LEU A 1 98 ? -5.488 -3.925 13.990 1.00 90.50 98 LEU A CA 1
ATOM 757 C C . LEU A 1 98 ? -4.774 -5.124 13.366 1.00 90.50 98 LEU A C 1
ATOM 759 O O . LEU A 1 98 ? -3.581 -5.071 13.065 1.00 90.50 98 LEU A O 1
ATOM 763 N N . TYR A 1 99 ? -5.518 -6.209 13.183 1.00 94.19 99 TYR A N 1
ATOM 764 C CA . TYR A 1 99 ? -5.038 -7.426 12.539 1.00 94.19 99 TYR A CA 1
ATOM 765 C C . TYR A 1 99 ? -5.387 -7.379 11.056 1.00 94.19 99 TYR A C 1
ATOM 767 O O . TYR A 1 99 ? -6.543 -7.164 10.694 1.00 94.19 99 TYR A O 1
ATOM 775 N N . GLY A 1 100 ? -4.385 -7.572 10.206 1.00 95.56 100 GLY A N 1
ATOM 776 C CA . GLY A 1 100 ? 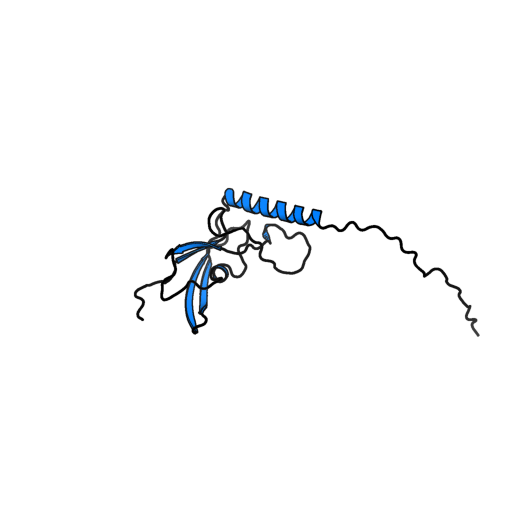-4.543 -7.549 8.759 1.00 95.56 100 GLY A CA 1
ATOM 777 C C . GLY A 1 100 ? -4.214 -8.892 8.126 1.00 95.56 100 GLY A C 1
ATOM 778 O O . GLY A 1 100 ? -3.251 -9.555 8.515 1.00 95.56 100 GLY A O 1
ATOM 779 N N . ILE A 1 101 ? -5.003 -9.260 7.119 1.00 97.38 101 ILE A N 1
ATOM 780 C CA . ILE A 1 101 ? -4.734 -10.379 6.216 1.00 97.38 101 ILE A CA 1
ATOM 781 C C . ILE A 1 101 ? -4.472 -9.778 4.841 1.00 97.38 101 ILE A C 1
ATOM 783 O O . ILE A 1 101 ? -5.279 -8.997 4.339 1.00 97.38 101 ILE A O 1
ATOM 787 N N . VAL A 1 102 ? -3.340 -10.126 4.241 1.00 97.56 102 VAL A N 1
ATOM 788 C CA . VAL 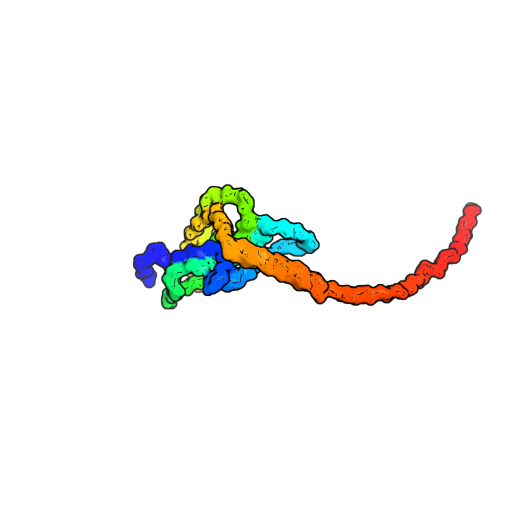A 1 102 ? -2.934 -9.636 2.926 1.00 97.56 102 VAL A CA 1
ATOM 789 C C . VAL A 1 102 ? -2.890 -10.805 1.968 1.00 97.56 102 VAL A C 1
ATOM 791 O O . VAL A 1 102 ? -2.206 -11.791 2.230 1.00 97.56 102 VAL A O 1
ATOM 794 N N . LEU A 1 103 ? -3.570 -10.650 0.836 1.00 96.94 103 LEU A N 1
ATOM 795 C CA . LEU A 1 103 ? -3.455 -11.532 -0.313 1.00 96.94 103 LEU A CA 1
ATOM 796 C C . LEU A 1 103 ? -2.838 -10.739 -1.466 1.00 96.94 103 LEU A C 1
ATOM 798 O O . LEU A 1 103 ? -3.399 -9.737 -1.908 1.00 96.94 103 LEU A O 1
ATOM 802 N N . ARG A 1 104 ? -1.654 -11.157 -1.909 1.00 94.81 104 ARG A N 1
ATOM 803 C CA . ARG A 1 104 ? -0.864 -10.482 -2.941 1.00 94.81 104 ARG A CA 1
ATOM 804 C C . ARG A 1 104 ? -0.851 -11.305 -4.216 1.00 94.81 104 ARG A C 1
ATOM 806 O O . ARG A 1 104 ? -0.595 -12.505 -4.162 1.00 94.81 104 ARG A O 1
ATOM 813 N N . PHE A 1 105 ? -1.045 -10.630 -5.341 1.00 93.12 105 PHE A N 1
ATOM 814 C CA . PHE A 1 105 ? -1.035 -11.220 -6.675 1.00 93.12 105 PHE A CA 1
ATOM 815 C C . PHE A 1 105 ? 0.065 -10.591 -7.532 1.00 93.12 105 PHE A C 1
ATOM 817 O O . PHE A 1 105 ? 0.413 -9.422 -7.348 1.00 93.12 105 PHE A O 1
ATOM 824 N N . SER A 1 106 ? 0.606 -11.375 -8.463 1.00 91.69 106 SER A N 1
ATOM 825 C CA . SER A 1 106 ? 1.482 -10.896 -9.532 1.00 91.69 106 SER A CA 1
ATOM 826 C C . SER A 1 106 ? 0.672 -10.776 -10.816 1.00 91.69 106 SER A C 1
ATOM 828 O O . SER A 1 106 ? 0.494 -11.763 -11.528 1.00 91.69 106 SER A O 1
ATOM 830 N N . ASP A 1 107 ? 0.195 -9.568 -11.104 1.00 89.12 107 ASP A N 1
ATOM 831 C CA . ASP A 1 107 ? -0.604 -9.292 -12.297 1.00 89.12 107 ASP A CA 1
ATOM 832 C C . ASP A 1 107 ? 0.237 -8.671 -13.422 1.00 89.12 107 ASP A C 1
ATOM 834 O O . ASP A 1 107 ? 1.188 -7.926 -13.151 1.00 89.12 107 ASP A O 1
ATOM 838 N N . PRO A 1 108 ? -0.113 -8.924 -14.699 1.00 88.75 108 PRO A N 1
ATOM 839 C CA . PRO A 1 108 ? 0.484 -8.219 -15.824 1.00 88.75 108 PRO A CA 1
ATOM 840 C C . PRO A 1 108 ? 0.289 -6.705 -15.715 1.00 88.75 108 PRO A C 1
ATOM 842 O O . PRO A 1 108 ? -0.793 -6.218 -15.375 1.00 88.75 108 PRO A O 1
ATOM 845 N N . LEU A 1 109 ? 1.327 -5.948 -16.074 1.00 86.12 109 LEU A N 1
ATOM 846 C CA . LEU A 1 109 ? 1.228 -4.495 -16.149 1.00 86.12 109 LEU A CA 1
ATOM 847 C C . LEU A 1 109 ? 0.249 -4.079 -17.247 1.00 86.12 109 LEU A C 1
ATOM 849 O O . LEU A 1 109 ? 0.350 -4.499 -18.400 1.00 86.12 109 LEU A O 1
ATOM 853 N N . GLN A 1 110 ? -0.679 -3.202 -16.880 1.00 85.50 110 GLN A N 1
ATOM 854 C CA . GLN A 1 110 ? -1.546 -2.526 -17.834 1.00 85.50 110 GLN A CA 1
ATOM 855 C C . GLN A 1 110 ? -0.751 -1.455 -18.600 1.00 85.50 110 GLN A C 1
ATOM 857 O O . GLN A 1 110 ? 0.263 -0.953 -18.114 1.00 85.50 110 GLN A O 1
ATOM 862 N N . ARG A 1 111 ? -1.178 -1.127 -19.826 1.00 83.56 111 ARG A N 1
ATOM 863 C CA . ARG A 1 111 ? -0.423 -0.226 -20.722 1.00 83.56 111 ARG A CA 1
ATOM 864 C C . ARG A 1 111 ? -0.231 1.175 -20.137 1.00 83.56 111 ARG A C 1
ATOM 866 O O . ARG A 1 111 ? 0.871 1.702 -20.189 1.00 83.56 111 ARG A O 1
ATOM 873 N N . ASP A 1 112 ? -1.270 1.721 -19.519 1.00 82.31 112 ASP A N 1
ATOM 874 C CA . ASP A 1 112 ? -1.245 3.003 -18.805 1.00 82.31 112 ASP A CA 1
ATOM 875 C C . ASP A 1 112 ? -0.166 3.045 -17.710 1.00 82.31 112 ASP A C 1
ATOM 877 O O . ASP A 1 112 ? 0.532 4.047 -17.536 1.00 82.31 112 ASP A O 1
ATOM 881 N N . MET A 1 113 ? 0.021 1.929 -17.004 1.00 81.94 113 MET A N 1
ATOM 882 C CA . MET A 1 113 ? 1.075 1.794 -16.003 1.00 81.94 113 MET A CA 1
ATOM 883 C C . MET A 1 113 ? 2.461 1.749 -16.635 1.00 81.94 113 MET A C 1
ATOM 885 O O . MET A 1 113 ? 3.381 2.361 -16.098 1.00 81.94 113 MET A O 1
ATOM 889 N N . VAL A 1 114 ? 2.620 1.061 -17.768 1.00 84.62 114 VAL A N 1
ATOM 890 C CA . VAL A 1 114 ? 3.900 1.015 -18.494 1.00 84.62 114 VAL A CA 1
ATOM 891 C C . VAL A 1 114 ? 4.330 2.418 -18.912 1.00 84.62 114 VAL A C 1
ATOM 893 O O . VAL A 1 114 ? 5.472 2.792 -18.656 1.00 84.62 114 VAL A O 1
ATOM 896 N N . ASP A 1 115 ? 3.418 3.204 -19.483 1.00 83.56 115 ASP A N 1
ATOM 897 C CA . ASP A 1 115 ? 3.705 4.578 -19.907 1.00 83.56 115 ASP A CA 1
ATOM 898 C C . ASP A 1 115 ? 4.031 5.481 -18.706 1.00 83.56 115 ASP A C 1
ATOM 900 O O . ASP A 1 115 ? 5.000 6.242 -18.736 1.00 83.56 115 ASP A O 1
ATOM 904 N N . THR A 1 116 ? 3.283 5.334 -17.606 1.00 82.81 116 THR A N 1
ATOM 905 C CA . THR A 1 116 ? 3.536 6.071 -16.356 1.00 82.81 116 THR A CA 1
ATOM 906 C C . THR A 1 116 ? 4.933 5.777 -15.817 1.00 82.81 116 THR A C 1
ATOM 908 O O . THR A 1 116 ? 5.692 6.702 -15.529 1.00 82.81 116 THR A O 1
ATOM 911 N N . ILE A 1 117 ? 5.296 4.496 -15.708 1.00 81.62 117 ILE A N 1
ATOM 912 C CA . ILE A 1 117 ? 6.607 4.094 -15.197 1.00 81.62 117 ILE A CA 1
ATOM 913 C C . ILE A 1 117 ? 7.710 4.544 -16.167 1.00 81.62 117 ILE A C 1
ATOM 915 O O . ILE A 1 117 ? 8.715 5.076 -15.707 1.00 81.62 117 ILE A O 1
ATOM 919 N N . ARG A 1 118 ? 7.530 4.401 -17.488 1.00 82.88 118 ARG A N 1
ATOM 920 C CA . ARG A 1 118 ? 8.506 4.867 -18.491 1.00 82.88 118 ARG A CA 1
ATOM 921 C C . ARG A 1 118 ? 8.795 6.360 -18.339 1.00 82.88 118 ARG A C 1
ATOM 923 O O . ARG A 1 118 ? 9.955 6.731 -18.199 1.00 82.88 118 ARG A O 1
ATOM 930 N N . SER A 1 119 ? 7.752 7.187 -18.274 1.00 80.31 119 SER A N 1
ATOM 931 C CA . SER A 1 119 ? 7.913 8.638 -18.116 1.00 80.31 119 SER A CA 1
ATOM 932 C C . SER A 1 119 ? 8.594 9.031 -16.801 1.00 80.31 119 SER A C 1
ATOM 934 O O . SER A 1 119 ? 9.261 10.059 -16.734 1.00 80.31 119 SER A O 1
ATOM 936 N N . TYR A 1 120 ? 8.439 8.222 -15.747 1.00 77.06 120 TYR A N 1
ATOM 937 C CA . TYR A 1 120 ? 9.141 8.429 -14.483 1.00 77.06 120 TYR A CA 1
ATOM 938 C C . TYR A 1 120 ? 10.654 8.203 -14.642 1.00 77.06 120 TYR A C 1
ATOM 940 O O . TYR A 1 120 ? 11.437 8.987 -14.120 1.00 77.06 120 TYR A O 1
ATOM 948 N N . TYR A 1 121 ? 11.075 7.173 -15.385 1.00 72.75 121 TYR A N 1
ATOM 949 C CA . TYR A 1 121 ? 12.501 6.934 -15.647 1.00 72.75 121 TYR A CA 1
ATOM 950 C C . TYR A 1 121 ? 13.136 8.020 -16.505 1.00 72.75 121 TYR A C 1
ATOM 952 O O . TYR A 1 121 ? 14.223 8.476 -16.178 1.00 72.75 121 TYR A O 1
ATOM 960 N N . GLU A 1 122 ? 12.459 8.443 -17.572 1.00 76.44 122 GLU A N 1
ATOM 961 C CA . GLU A 1 122 ? 12.976 9.487 -18.465 1.00 76.44 122 GLU A CA 1
ATOM 962 C C . GLU A 1 122 ? 13.210 10.805 -17.708 1.00 76.44 122 GLU A C 1
ATOM 964 O O . GLU A 1 122 ? 14.212 11.477 -17.929 1.00 76.44 122 GLU A O 1
ATOM 969 N N . LYS A 1 123 ? 12.329 11.150 -16.760 1.00 69.94 123 LYS A N 1
ATOM 970 C CA . LYS A 1 123 ? 12.488 12.344 -15.915 1.00 69.94 123 LYS A CA 1
ATOM 971 C C . LYS A 1 123 ? 13.667 12.249 -14.954 1.00 69.94 123 LYS A C 1
ATOM 973 O O . LYS A 1 123 ? 14.427 13.205 -14.867 1.00 69.94 123 LYS A O 1
ATOM 978 N N . ASP A 1 124 ? 13.838 11.108 -14.284 1.00 64.12 124 ASP A N 1
ATOM 979 C CA . ASP A 1 124 ? 14.988 10.892 -13.397 1.00 64.12 124 ASP A CA 1
ATOM 980 C C . ASP A 1 124 ? 16.317 11.036 -14.167 1.00 64.12 124 ASP A C 1
ATOM 982 O O . ASP A 1 124 ? 17.267 11.595 -13.636 1.00 64.12 124 ASP A O 1
ATOM 986 N N . THR A 1 125 ? 16.388 10.582 -15.427 1.00 59.81 125 THR A N 1
ATOM 987 C CA . THR A 1 125 ? 17.603 10.717 -16.254 1.00 59.81 125 THR A CA 1
ATOM 988 C C . THR A 1 125 ? 17.905 12.169 -16.642 1.00 59.81 125 THR A C 1
ATOM 990 O O . THR A 1 125 ? 19.067 12.556 -16.684 1.00 59.81 125 THR A O 1
ATOM 993 N N . HIS A 1 126 ? 16.888 12.999 -16.892 1.00 56.00 126 HIS A N 1
ATOM 994 C CA . HIS A 1 126 ? 17.101 14.404 -17.266 1.00 56.00 126 HIS A CA 1
ATOM 995 C C . HIS A 1 126 ? 17.386 15.325 -16.068 1.00 56.00 126 HIS A C 1
ATOM 997 O O . HIS A 1 126 ? 18.153 16.276 -16.209 1.00 56.00 126 HIS A O 1
ATOM 1003 N N . GLU A 1 127 ? 16.841 15.036 -14.880 1.00 54.34 127 GLU A N 1
ATOM 1004 C CA . GLU A 1 127 ? 17.212 15.757 -13.648 1.00 54.34 127 GLU A CA 1
ATOM 1005 C C . GLU A 1 127 ? 18.685 15.512 -13.250 1.00 54.34 127 GLU A C 1
ATOM 1007 O O . GLU A 1 127 ? 19.291 16.344 -12.573 1.00 54.34 127 GLU A O 1
ATOM 1012 N N . GLU A 1 128 ? 19.284 14.401 -13.697 1.00 51.72 128 GLU A N 1
ATOM 1013 C CA . GLU A 1 128 ? 20.708 14.092 -13.504 1.00 51.72 128 GLU A CA 1
ATOM 1014 C C . GLU A 1 128 ? 21.637 14.887 -14.449 1.00 51.72 128 GLU A C 1
ATOM 1016 O O . GLU A 1 128 ? 22.767 15.192 -14.059 1.00 51.72 128 GLU A O 1
ATOM 1021 N N . GLU A 1 129 ? 21.182 15.277 -15.648 1.00 50.94 129 GLU A N 1
ATOM 1022 C CA . GLU A 1 129 ? 21.985 16.045 -16.620 1.00 50.94 129 GLU A CA 1
ATOM 1023 C C . GLU A 1 129 ? 22.066 17.547 -16.284 1.00 50.94 129 GLU A C 1
ATOM 1025 O O . GLU A 1 129 ? 23.112 18.163 -16.485 1.00 50.94 129 GLU A O 1
ATOM 1030 N N . GLU A 1 130 ? 21.016 18.144 -15.708 1.00 53.50 130 GLU A N 1
ATOM 1031 C CA . GLU A 1 130 ? 21.004 19.571 -15.319 1.00 53.50 130 GLU A CA 1
ATOM 1032 C C . GLU A 1 130 ? 21.793 19.883 -14.028 1.00 53.50 130 GLU A C 1
ATOM 1034 O O . GLU A 1 130 ? 21.962 21.050 -13.671 1.00 53.50 130 GLU A O 1
ATOM 1039 N N . GLN A 1 131 ? 22.302 18.867 -13.320 1.00 45.44 131 GLN A N 1
ATOM 1040 C CA . GLN A 1 131 ? 23.028 19.012 -12.048 1.00 45.44 131 GLN A CA 1
ATOM 1041 C C . GLN A 1 131 ? 24.524 18.665 -12.122 1.00 45.44 131 GLN A C 1
ATOM 1043 O O . GLN A 1 131 ? 25.164 18.473 -11.083 1.00 45.44 131 GLN A O 1
ATOM 1048 N N . ALA A 1 132 ? 25.115 18.607 -13.317 1.00 48.38 132 ALA A N 1
ATOM 1049 C CA . ALA A 1 132 ? 26.569 18.605 -13.448 1.00 48.38 132 ALA A CA 1
ATOM 1050 C C . ALA A 1 132 ? 27.092 20.034 -13.191 1.00 48.38 132 ALA A C 1
ATOM 1052 O O . ALA A 1 132 ? 26.795 20.926 -13.984 1.00 48.38 132 ALA A O 1
ATOM 1053 N N . PRO A 1 133 ? 27.836 20.308 -12.100 1.00 45.38 133 PRO A N 1
ATOM 1054 C CA . PRO A 1 133 ? 28.493 21.600 -11.968 1.00 45.38 133 PRO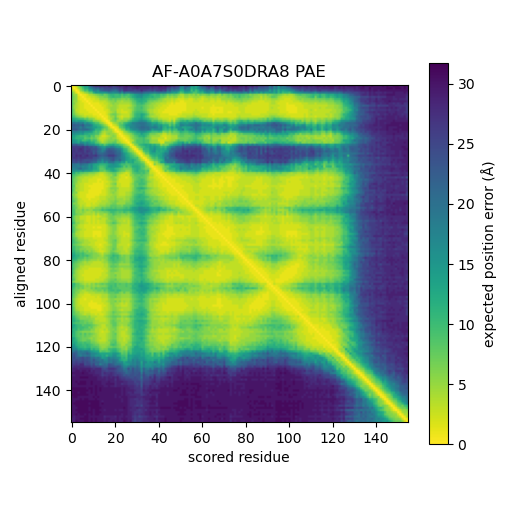 A CA 1
ATOM 1055 C C . PRO A 1 133 ? 29.508 21.738 -13.105 1.00 45.38 133 PRO A C 1
ATOM 1057 O O . PRO A 1 133 ? 30.303 20.820 -13.321 1.00 45.38 133 PRO A O 1
ATOM 1060 N N . ASP A 1 134 ? 29.495 22.876 -13.799 1.00 49.03 134 ASP A N 1
ATOM 1061 C CA . ASP A 1 134 ? 30.581 23.292 -14.683 1.00 49.03 134 ASP A CA 1
ATOM 1062 C C . ASP A 1 134 ? 31.887 23.249 -13.878 1.00 49.03 134 ASP A C 1
ATOM 1064 O O . ASP A 1 134 ? 32.173 24.119 -13.051 1.00 49.03 134 ASP A O 1
ATOM 1068 N N . VAL A 1 135 ? 32.669 22.184 -14.055 1.00 53.72 135 VAL A N 1
ATOM 1069 C CA . VAL A 1 135 ? 34.009 22.094 -13.483 1.00 53.72 135 VAL A CA 1
ATOM 1070 C C . VAL A 1 135 ? 34.890 22.996 -14.338 1.00 53.72 135 VAL A C 1
ATOM 1072 O O . VAL A 1 135 ? 35.464 22.559 -15.332 1.00 53.72 135 VAL A O 1
ATOM 1075 N N . GLU A 1 136 ? 34.977 24.274 -13.973 1.00 47.78 136 GLU A N 1
ATOM 1076 C CA . GLU A 1 136 ? 36.059 25.142 -14.434 1.00 47.78 136 GLU A CA 1
ATOM 1077 C C . GLU A 1 136 ? 37.387 24.490 -14.009 1.00 47.78 136 GLU A C 1
ATOM 1079 O O . GLU A 1 136 ? 37.715 24.414 -12.820 1.00 47.78 136 GLU A O 1
ATOM 1084 N N . GLU A 1 137 ? 38.138 23.966 -14.982 1.00 45.94 137 GLU A N 1
ATOM 1085 C CA . GLU A 1 137 ? 39.489 23.435 -14.792 1.00 45.94 137 GLU A CA 1
ATOM 1086 C C . GLU A 1 137 ? 40.433 24.550 -14.315 1.00 45.94 137 GLU A C 1
ATOM 1088 O O . GLU A 1 137 ? 41.131 25.199 -15.094 1.00 45.94 137 GLU A O 1
ATOM 1093 N N . ASN A 1 138 ? 40.495 24.771 -13.003 1.00 41.28 138 ASN A N 1
ATOM 1094 C CA . ASN A 1 138 ? 41.564 25.552 -12.399 1.00 41.28 138 ASN A CA 1
ATOM 1095 C C . ASN A 1 138 ? 42.817 24.675 -12.284 1.00 41.28 138 ASN A C 1
ATOM 1097 O O . ASN A 1 138 ? 43.006 23.945 -11.307 1.00 41.28 138 ASN A O 1
ATOM 1101 N N . TYR A 1 139 ? 43.699 24.770 -13.280 1.00 45.34 139 TYR A N 1
ATOM 1102 C CA . TYR A 1 139 ? 45.078 24.290 -13.193 1.00 45.34 139 TYR A CA 1
ATOM 1103 C C . TYR A 1 139 ? 45.845 25.132 -12.164 1.00 45.34 139 TYR A C 1
ATOM 1105 O O . TYR A 1 139 ? 46.559 26.075 -12.501 1.00 45.34 139 TYR A O 1
ATOM 1113 N N . ALA A 1 140 ? 45.690 24.805 -10.882 1.00 42.88 140 ALA A N 1
ATOM 1114 C CA . ALA A 1 140 ? 46.549 25.331 -9.834 1.00 42.88 140 ALA A CA 1
ATOM 1115 C C . ALA A 1 140 ? 47.908 24.618 -9.898 1.00 42.88 140 ALA A C 1
ATOM 1117 O O . ALA A 1 140 ? 48.024 23.410 -9.689 1.00 42.88 140 ALA A O 1
ATOM 1118 N N . THR A 1 141 ? 48.937 25.397 -10.209 1.00 45.56 141 THR A N 1
ATOM 1119 C CA . THR A 1 141 ? 50.355 25.042 -10.217 1.00 45.56 141 THR A CA 1
ATOM 1120 C C . THR A 1 141 ? 50.746 24.277 -8.945 1.00 45.56 141 THR A C 1
ATOM 1122 O O . THR A 1 141 ? 50.671 24.807 -7.838 1.00 45.56 141 THR A O 1
ATOM 1125 N N . SER A 1 142 ? 51.170 23.021 -9.101 1.00 42.19 142 SER A N 1
ATOM 1126 C CA . SER A 1 142 ? 51.716 22.197 -8.015 1.00 42.19 142 SER A CA 1
ATOM 1127 C C . SER A 1 142 ? 53.028 22.803 -7.484 1.00 42.19 142 SER A C 1
ATOM 1129 O O . SER A 1 142 ? 53.912 23.083 -8.293 1.00 42.19 142 SER A O 1
ATOM 1131 N N . PRO A 1 143 ? 53.217 22.979 -6.160 1.00 40.28 143 PRO A N 1
ATOM 1132 C CA . PRO A 1 143 ? 54.454 23.531 -5.603 1.00 40.28 143 PRO A CA 1
ATOM 1133 C C . PRO A 1 143 ? 55.574 22.490 -5.420 1.00 40.28 143 PRO A C 1
ATOM 1135 O O . PRO A 1 143 ? 56.625 22.816 -4.872 1.00 40.28 143 PRO A O 1
ATOM 1138 N N . TYR A 1 144 ? 55.396 21.243 -5.864 1.00 45.75 144 TYR A N 1
ATOM 1139 C CA . TYR A 1 144 ? 56.420 20.202 -5.726 1.00 45.75 144 TYR A CA 1
ATOM 1140 C C . TYR A 1 144 ? 57.237 20.034 -7.007 1.00 45.75 144 TYR A C 1
ATOM 1142 O O . TYR A 1 144 ? 57.158 19.021 -7.698 1.00 45.75 144 TYR A O 1
ATOM 1150 N N . SER A 1 145 ? 58.065 21.033 -7.293 1.00 51.09 145 SER A N 1
ATOM 1151 C CA . SER A 1 145 ? 59.173 20.922 -8.239 1.00 51.09 145 SER A CA 1
ATOM 1152 C C . SER A 1 145 ? 60.454 21.440 -7.589 1.00 51.09 145 SER A C 1
ATOM 1154 O O . SER A 1 145 ? 60.798 22.603 -7.762 1.00 51.09 145 SER A O 1
ATOM 1156 N N . ASP A 1 146 ? 61.126 20.580 -6.815 1.00 45.16 146 ASP A N 1
ATOM 1157 C CA . ASP A 1 146 ? 62.591 20.593 -6.663 1.00 45.16 146 ASP A CA 1
ATOM 1158 C C . ASP A 1 146 ? 63.080 19.393 -5.823 1.00 45.16 146 ASP A C 1
ATOM 1160 O O . ASP A 1 146 ? 62.782 19.316 -4.629 1.00 45.16 146 ASP A O 1
ATOM 1164 N N . PRO A 1 147 ? 63.881 18.463 -6.377 1.00 44.00 147 PRO A N 1
ATOM 1165 C CA . PRO A 1 147 ? 64.709 17.571 -5.581 1.00 44.00 147 PRO A CA 1
ATOM 1166 C C . PRO A 1 147 ? 66.173 18.030 -5.648 1.00 44.00 147 PRO A C 1
ATOM 1168 O O . PRO A 1 147 ? 66.917 17.657 -6.555 1.00 44.00 147 PRO A O 1
ATOM 1171 N N . LYS A 1 148 ? 66.636 18.789 -4.647 1.00 42.97 148 LYS A N 1
ATOM 1172 C CA . LYS A 1 148 ? 68.073 18.852 -4.333 1.00 42.97 148 LYS A CA 1
ATOM 1173 C C . LYS A 1 148 ? 68.416 17.719 -3.371 1.00 42.97 148 LYS A C 1
ATOM 1175 O O . LYS A 1 148 ? 68.167 17.808 -2.173 1.00 42.97 148 LYS A O 1
ATOM 1180 N N . MET A 1 149 ? 68.993 16.651 -3.915 1.00 45.47 149 MET A N 1
ATOM 1181 C CA . MET A 1 149 ? 69.667 15.608 -3.140 1.00 45.47 149 MET A CA 1
ATOM 1182 C C . MET A 1 149 ? 70.951 16.154 -2.495 1.00 45.47 149 MET A C 1
ATOM 1184 O O . MET A 1 149 ? 71.728 16.816 -3.185 1.00 45.47 149 MET A O 1
ATOM 1188 N N . PRO A 1 150 ? 71.269 15.781 -1.246 1.00 44.66 150 PRO A N 1
ATOM 1189 C CA . PRO A 1 150 ? 72.644 15.628 -0.806 1.00 44.66 150 PRO A CA 1
ATOM 1190 C C . PRO A 1 150 ? 73.041 14.145 -0.826 1.00 44.66 150 PRO A C 1
ATOM 1192 O O . PRO A 1 150 ? 72.335 13.275 -0.317 1.00 44.66 150 PRO A O 1
ATOM 1195 N N . ALA A 1 151 ? 74.192 13.870 -1.437 1.00 48.59 151 ALA A N 1
ATOM 1196 C CA . ALA A 1 151 ? 74.821 12.559 -1.472 1.00 48.59 151 ALA A CA 1
ATOM 1197 C C . ALA A 1 151 ? 75.273 12.139 -0.064 1.00 48.59 151 ALA A C 1
ATOM 1199 O O . ALA A 1 151 ? 76.066 12.834 0.569 1.00 48.59 151 ALA A O 1
ATOM 1200 N N . LEU A 1 152 ? 74.804 10.982 0.404 1.00 43.44 152 LEU A N 1
ATOM 1201 C CA . LEU A 1 152 ? 75.381 10.290 1.554 1.00 43.44 152 LEU A CA 1
ATOM 1202 C C . LEU A 1 152 ? 76.498 9.373 1.046 1.00 43.44 152 LEU A C 1
ATOM 1204 O O . LEU A 1 152 ? 76.247 8.353 0.405 1.00 43.44 152 LEU A O 1
ATOM 1208 N N . GLN A 1 153 ? 77.739 9.793 1.294 1.00 43.62 153 GLN A N 1
ATOM 1209 C CA . GLN A 1 153 ? 78.942 8.990 1.102 1.00 43.62 153 GLN A CA 1
ATOM 1210 C C . GLN A 1 153 ? 78.940 7.806 2.072 1.00 43.62 153 GLN A C 1
ATOM 1212 O O . GLN A 1 153 ? 78.725 7.975 3.270 1.00 43.62 153 GLN A O 1
ATOM 1217 N N . MET A 1 154 ? 79.210 6.618 1.532 1.00 39.06 154 MET A N 1
ATOM 1218 C CA . MET A 1 154 ? 79.571 5.438 2.307 1.00 39.06 154 MET A CA 1
ATOM 1219 C C . MET A 1 154 ? 81.000 5.578 2.839 1.00 39.06 154 MET A C 1
ATOM 1221 O O . MET A 1 154 ? 81.918 5.827 2.053 1.00 39.06 154 MET A O 1
ATOM 1225 N N . ALA A 1 155 ? 81.167 5.364 4.142 1.00 44.09 155 ALA A N 1
ATOM 1226 C CA . ALA A 1 155 ? 82.383 4.873 4.785 1.00 44.09 155 ALA A CA 1
ATOM 1227 C C . ALA A 1 155 ? 81.996 4.198 6.107 1.00 44.09 155 ALA A C 1
ATOM 1229 O O . ALA A 1 155 ? 81.208 4.814 6.860 1.00 44.09 155 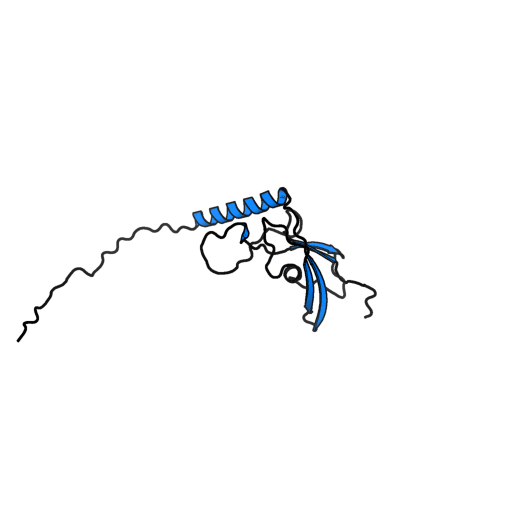ALA A O 1
#

pLDDT: mean 76.04, std 18.83, range [39.06, 97.56]

Secondary structure (DSSP, 8-state):
-----S-S-EEEEES-BTTBS----B-------S---GGG-EE--EEEEEESSS--SS-PPPTTHHHHH-TT-EE--SSPPPPEEEEEEEE-TTS-EEEEEEEE--PPPPHHHHHHHHHHHHHHHHHHHTT-----------S-----PPP----

Nearest PDB structures (foldseek):
  2e6c-assembly1_B  TM=5.187E-01  e=2.662E+00  Thermus thermophilus HB8
  8a5p-assembly1_X  TM=3.916E-01  e=6.697E+00  Thermochaetoides thermophila
  6n60-assembly1_B  TM=2.018E-01  e=2.503E+00  Escherichia coli
  8uqm-assembly1_AD  TM=1.929E-01  e=6.298E+00  Escherichia coli
  7beg-assembly1_B  TM=1.952E-01  e=5.569E+00  Escherichia coli

Mean predicted aligned error: 13.31 Å

Solvent-accessible surface area (backbone atoms only — not comparable to full-atom values): 10423 Å² total; per-residue (Å²): 135,85,78,90,64,96,64,86,68,49,75,43,68,40,76,35,40,94,93,43,44,59,76,82,42,76,52,90,76,76,97,64,96,60,92,70,53,77,62,73,46,28,28,49,52,18,59,58,45,58,38,61,88,62,70,51,96,89,52,71,79,67,85,68,56,40,43,76,73,32,80,78,35,47,66,54,68,98,64,79,55,79,70,45,76,52,75,51,76,49,72,48,98,90,69,51,72,48,80,46,81,38,80,45,77,62,73,84,83,51,71,73,54,52,53,53,53,51,57,52,53,57,48,58,57,52,63,58,64,78,64,65,74,85,78,75,83,75,84,72,81,76,88,86,80,82,88,85,80,79,88,82,80,91,130

Radius of gyration: 27.14 Å; Cα contacts (8 Å, |Δi|>4): 154; chains: 1; bounding box: 103×43×43 Å

Sequence (155 aa):
MTSRRIAEYFLVVGLPRGGNGGSLKRMSSVHSRSEKSFAETRFAPAIIQRFPANDYKEVGLPPGIEGFCFPRGVQLSVKAEFPMCHYFVSTVANGDRLYGIVLRFSDPLQRDMVDTIRSYYEKDTHEEEEQAPDVEENYATSPYSDPKMPALQMA

Foldseek 3Di:
DDDPDPAQKDFDKAAAAVPAFDAWDWDDDDDDPDDDDLQRTFIAMGGRDMPPPDHDPVDDDDPSVSCVLPVPHHGDDPDWDDKDWDKDWDQDPVRDIHIDIHIDGDDDDDPSRVVSSVVVVVVVVVVVVVPDPPPPPPPDDDPPPDDDDDDDDDD

InterPro domains:
  IPR005113 uDENN domain [PF03456] (45-105)
  IPR005113 uDENN domain [SM00800] (3-106)
  IPR051696 DENN Domain-Containing GEFs [PTHR12296] (35-118)

Organism: NCBI:txid1561963